Protein AF-A0A1M3BDV9-F1 (afdb_monomer)

pLDDT: mean 92.13, std 10.27, range [47.59, 98.31]

Foldseek 3Di:
DLVVVLVVLVVVLVVLLVVLVVVVCVQPVPDDSVCVVPVVVPPSQVPDVVSVVSVVVSVVSVVVSVVSVVVVVVPD

Radius of gyration: 14.73 Å; Cα contacts (8 Å, |Δi|>4): 40; chains: 1; bounding box: 36×20×40 Å

Secondary structure (DSSP, 8-state):
-HHHHHHHHHHHHHHHHHHHHHHHHHH-TT--TTGGGSGGG-HHHHT-HHHHHHHHHHHHHHHHHHHHHHHHHTT-

Solvent-accessible surface area (backbone atoms only — not comparable to full-atom values): 4360 Å² total; per-residue (Å²): 108,76,68,58,54,50,52,50,49,52,54,52,47,55,52,38,52,50,50,39,49,54,48,45,33,76,75,38,78,83,64,52,78,73,53,63,78,50,43,74,83,35,65,76,47,60,73,26,69,68,51,48,48,45,48,50,52,43,52,49,51,54,49,51,48,49,53,51,50,52,63,59,63,75,73,119

Mean predicted aligned error: 4.15 Å

Sequence (76 aa):
MSNDLEKIFESLITYQEEIVYNCALNIIPTITREDLLQPNDYPSLENNPYFRYEEGVLAGLLSARTAFRAKNYSKE

Structure (mmCIF, N/CA/C/O backbone):
data_AF-A0A1M3BDV9-F1
#
_entry.id   AF-A0A1M3BDV9-F1
#
loop_
_atom_site.group_PDB
_atom_site.id
_atom_site.type_symbol
_atom_site.label_atom_id
_atom_site.label_alt_id
_atom_site.label_comp_id
_atom_site.label_asym_id
_atom_site.label_entity_id
_atom_site.label_seq_id
_atom_site.pdbx_PDB_ins_code
_atom_site.Cartn_x
_atom_site.Cartn_y
_atom_site.Cartn_z
_atom_site.occupancy
_atom_site.B_iso_or_equiv
_atom_site.auth_seq_id
_atom_site.auth_comp_id
_atom_site.auth_asym_id
_atom_site.auth_atom_id
_atom_site.pdbx_PDB_model_num
ATOM 1 N N . MET A 1 1 ? -8.434 6.163 23.490 1.00 55.34 1 MET A N 1
ATOM 2 C CA . MET A 1 1 ? -8.604 4.815 22.901 1.00 55.34 1 MET A CA 1
ATOM 3 C C . MET A 1 1 ? -9.018 4.842 21.435 1.00 55.34 1 MET A C 1
ATOM 5 O O . MET A 1 1 ? -8.219 4.380 20.636 1.00 55.34 1 MET A O 1
ATOM 9 N N . SER A 1 2 ? -10.189 5.366 21.032 1.00 63.25 2 SER A N 1
ATOM 10 C CA . SER A 1 2 ? -10.563 5.406 19.596 1.00 63.25 2 SER A CA 1
ATOM 11 C C . SER A 1 2 ? -9.580 6.226 18.751 1.00 63.25 2 SER A C 1
ATOM 13 O O . SER A 1 2 ? -9.187 5.796 17.673 1.00 63.25 2 SER A O 1
ATOM 15 N N . ASN A 1 3 ? -9.116 7.354 19.293 1.00 78.94 3 ASN A N 1
ATOM 16 C CA . ASN A 1 3 ? -8.179 8.251 18.616 1.00 78.94 3 ASN A CA 1
ATOM 17 C C . ASN A 1 3 ? -6.751 7.677 18.497 1.00 78.94 3 ASN A C 1
ATOM 19 O O . ASN A 1 3 ? -6.032 7.996 17.559 1.00 78.94 3 ASN A O 1
ATOM 23 N N . ASP A 1 4 ? -6.329 6.821 19.433 1.00 90.00 4 ASP A N 1
ATOM 24 C CA . ASP A 1 4 ? -4.970 6.257 19.434 1.00 90.00 4 ASP A CA 1
ATOM 25 C C . ASP A 1 4 ? -4.826 5.169 18.368 1.00 90.00 4 ASP A C 1
ATOM 27 O O . ASP A 1 4 ? -3.826 5.118 17.657 1.00 90.00 4 ASP A O 1
ATOM 31 N N . LEU A 1 5 ? -5.858 4.333 18.208 1.00 92.62 5 LEU A N 1
ATOM 32 C CA . LEU A 1 5 ? -5.879 3.322 17.154 1.00 92.62 5 LEU A CA 1
ATOM 33 C C . LEU A 1 5 ? -6.041 3.950 15.764 1.00 92.62 5 LEU A C 1
ATOM 35 O O . LEU A 1 5 ? -5.432 3.474 14.812 1.00 92.62 5 LEU A O 1
ATOM 39 N N . GLU A 1 6 ? -6.794 5.046 15.649 1.00 94.06 6 GLU A N 1
ATOM 40 C CA . GLU A 1 6 ? -6.887 5.808 14.399 1.00 94.06 6 GLU A CA 1
ATOM 41 C C . GLU A 1 6 ? -5.515 6.357 13.969 1.00 94.06 6 GLU A C 1
ATOM 43 O O . GLU A 1 6 ? -5.123 6.185 12.817 1.00 94.06 6 GLU A O 1
ATOM 48 N N . LYS A 1 7 ? -4.737 6.914 14.909 1.00 95.12 7 LYS A N 1
ATOM 49 C CA . LYS A 1 7 ? -3.355 7.364 14.657 1.00 95.12 7 LYS A CA 1
ATOM 50 C C . LYS A 1 7 ? -2.418 6.225 14.258 1.00 95.12 7 LYS A C 1
ATOM 52 O O . LYS A 1 7 ? -1.528 6.422 13.430 1.00 95.12 7 LYS A O 1
ATOM 57 N N . ILE A 1 8 ? -2.605 5.035 14.834 1.00 96.50 8 ILE A N 1
ATOM 58 C CA . ILE A 1 8 ? -1.857 3.839 14.424 1.00 96.50 8 ILE A CA 1
ATOM 59 C C . ILE A 1 8 ? -2.202 3.480 12.977 1.00 96.50 8 ILE A C 1
ATOM 61 O O . ILE A 1 8 ? -1.290 3.267 12.184 1.00 96.50 8 ILE A O 1
ATOM 65 N N . PHE A 1 9 ? -3.487 3.453 12.608 1.00 96.94 9 PHE A N 1
ATOM 66 C CA . PHE A 1 9 ? -3.885 3.193 11.223 1.00 96.94 9 PHE A CA 1
ATOM 67 C C . PHE A 1 9 ? -3.312 4.225 10.254 1.00 96.94 9 PHE A C 1
ATOM 69 O O . PHE A 1 9 ? -2.815 3.840 9.204 1.00 96.94 9 PHE A O 1
ATOM 76 N N . GLU A 1 10 ? -3.365 5.512 10.596 1.00 97.31 10 GLU A N 1
ATOM 77 C CA . GLU A 1 10 ? -2.756 6.580 9.798 1.00 97.31 10 GLU A CA 1
ATOM 78 C C . GLU A 1 10 ? -1.257 6.334 9.592 1.00 97.31 10 GLU A C 1
ATOM 80 O O . GLU A 1 10 ? -0.801 6.280 8.455 1.00 97.31 10 GLU A O 1
ATOM 85 N N . SER A 1 11 ? -0.521 6.057 10.670 1.00 97.75 11 SER A N 1
ATOM 86 C CA . SER A 1 11 ? 0.922 5.791 10.604 1.00 97.75 11 SER A CA 1
ATOM 87 C C . SER A 1 11 ? 1.255 4.552 9.764 1.00 97.75 11 SER A C 1
ATOM 89 O O . SER A 1 11 ? 2.197 4.577 8.974 1.00 97.75 11 SER A O 1
ATOM 91 N N . LEU A 1 12 ? 0.482 3.468 9.913 1.00 98.00 12 LEU A N 1
ATOM 92 C CA . LEU A 1 12 ? 0.657 2.235 9.139 1.00 98.00 12 LEU A CA 1
ATOM 93 C C . LEU A 1 12 ? 0.372 2.449 7.652 1.00 98.00 12 LEU A C 1
ATOM 95 O O . LEU A 1 12 ? 1.125 1.961 6.817 1.00 98.00 12 LEU A O 1
ATOM 99 N N . ILE A 1 13 ? -0.699 3.175 7.324 1.00 98.31 13 ILE A N 1
ATOM 100 C CA . ILE A 1 13 ? -1.076 3.468 5.939 1.00 98.31 13 ILE A CA 1
ATOM 101 C C . ILE A 1 13 ? -0.009 4.338 5.284 1.00 98.31 13 ILE A C 1
ATOM 103 O O . ILE A 1 13 ? 0.492 3.956 4.236 1.00 98.31 13 ILE A O 1
ATOM 107 N N . THR A 1 14 ? 0.412 5.431 5.926 1.00 98.06 14 THR A N 1
ATOM 108 C CA . THR A 1 14 ? 1.463 6.304 5.385 1.00 98.06 14 THR A CA 1
ATOM 109 C C . THR A 1 14 ? 2.770 5.548 5.166 1.00 98.06 14 THR A C 1
ATOM 111 O O . THR A 1 14 ? 3.405 5.697 4.128 1.00 98.06 14 THR A O 1
ATOM 114 N N . TYR A 1 15 ? 3.169 4.687 6.104 1.00 98.25 15 TYR A N 1
ATOM 115 C CA . TYR A 1 15 ? 4.363 3.865 5.922 1.00 98.25 15 TYR A CA 1
ATOM 116 C C . TYR A 1 15 ? 4.223 2.878 4.754 1.00 98.25 15 TYR A C 1
ATOM 118 O O . TYR A 1 15 ? 5.145 2.730 3.952 1.00 98.25 15 TYR A O 1
ATOM 126 N N . GLN A 1 16 ? 3.063 2.231 4.624 1.00 98.19 16 GLN A N 1
ATOM 127 C CA . GLN A 1 16 ? 2.811 1.297 3.532 1.00 98.19 16 GLN A CA 1
ATOM 128 C C . GLN A 1 16 ? 2.732 2.008 2.169 1.00 98.19 16 GLN A C 1
ATOM 130 O O . GLN A 1 16 ? 3.225 1.471 1.181 1.00 98.19 16 GLN A O 1
ATOM 135 N N . GLU A 1 17 ? 2.181 3.222 2.102 1.00 97.69 17 GLU A N 1
ATOM 136 C CA . GLU A 1 17 ? 2.186 4.062 0.895 1.00 97.69 17 GLU A CA 1
ATOM 137 C C . GLU A 1 17 ? 3.618 4.358 0.423 1.00 97.69 17 GLU A C 1
ATOM 139 O O . GLU A 1 17 ? 3.902 4.262 -0.772 1.00 97.69 17 GLU A O 1
ATOM 144 N N . GLU A 1 18 ? 4.548 4.635 1.345 1.00 98.06 18 GLU A N 1
ATOM 145 C CA . GLU A 1 18 ? 5.969 4.785 1.008 1.00 98.06 18 GLU A CA 1
ATOM 146 C C . GLU A 1 18 ? 6.586 3.487 0.479 1.00 98.06 18 GLU A C 1
ATOM 148 O O . GLU A 1 18 ? 7.384 3.527 -0.457 1.00 98.06 18 GLU A O 1
ATOM 153 N N . ILE A 1 19 ? 6.237 2.328 1.046 1.00 97.69 19 ILE A N 1
ATOM 154 C CA . ILE A 1 19 ? 6.729 1.033 0.551 1.00 97.69 19 ILE A CA 1
ATOM 155 C C . ILE A 1 19 ? 6.246 0.789 -0.877 1.00 97.69 19 ILE A C 1
ATOM 157 O O . ILE A 1 19 ? 7.059 0.480 -1.748 1.00 97.69 19 ILE A O 1
ATOM 161 N N . VAL A 1 20 ? 4.948 0.970 -1.133 1.00 97.50 20 VAL A N 1
ATOM 162 C CA . VAL A 1 20 ? 4.358 0.801 -2.469 1.00 97.50 20 VAL A CA 1
ATOM 163 C C . VAL A 1 20 ? 5.017 1.755 -3.465 1.00 97.50 20 VAL A C 1
ATOM 165 O O . VAL A 1 20 ? 5.396 1.334 -4.559 1.00 97.50 20 VAL A O 1
ATOM 168 N N . TYR A 1 21 ? 5.237 3.013 -3.074 1.00 97.38 21 TYR A N 1
ATOM 169 C CA . TYR A 1 21 ? 5.901 3.997 -3.924 1.00 97.38 21 TYR A CA 1
ATOM 170 C C . TYR A 1 21 ? 7.359 3.655 -4.222 1.00 97.38 21 TYR A C 1
ATOM 172 O O . TYR A 1 21 ? 7.765 3.666 -5.382 1.00 97.38 21 TYR A O 1
ATOM 180 N N . ASN A 1 22 ? 8.138 3.268 -3.215 1.00 97.19 22 ASN A N 1
ATOM 181 C CA . ASN A 1 22 ? 9.519 2.837 -3.422 1.00 97.19 22 ASN A CA 1
ATOM 182 C C . ASN A 1 22 ? 9.595 1.558 -4.269 1.00 97.19 22 ASN A C 1
ATOM 184 O O . ASN A 1 22 ? 10.471 1.430 -5.124 1.00 97.19 22 ASN A O 1
ATOM 188 N N . CYS A 1 23 ? 8.659 0.625 -4.080 1.00 96.31 23 CYS A N 1
ATOM 189 C CA . CYS A 1 23 ? 8.543 -0.563 -4.916 1.00 96.31 23 CYS A CA 1
ATOM 190 C C . CYS A 1 23 ? 8.280 -0.187 -6.379 1.00 96.31 23 CYS A C 1
ATOM 192 O O . CYS A 1 23 ? 8.940 -0.713 -7.274 1.00 96.31 23 CYS A O 1
ATOM 194 N N . ALA A 1 24 ? 7.356 0.741 -6.629 1.00 96.38 24 ALA A N 1
ATOM 195 C CA . ALA A 1 24 ? 7.063 1.212 -7.974 1.00 96.38 24 ALA A CA 1
ATOM 196 C C . ALA A 1 24 ? 8.250 1.945 -8.608 1.00 96.38 24 ALA A C 1
ATOM 198 O O . ALA A 1 24 ? 8.582 1.657 -9.754 1.00 96.38 24 ALA A O 1
ATOM 199 N N . LEU A 1 25 ? 8.932 2.820 -7.861 1.00 96.88 25 LEU A N 1
ATOM 200 C CA . LEU A 1 25 ? 10.137 3.525 -8.316 1.00 96.88 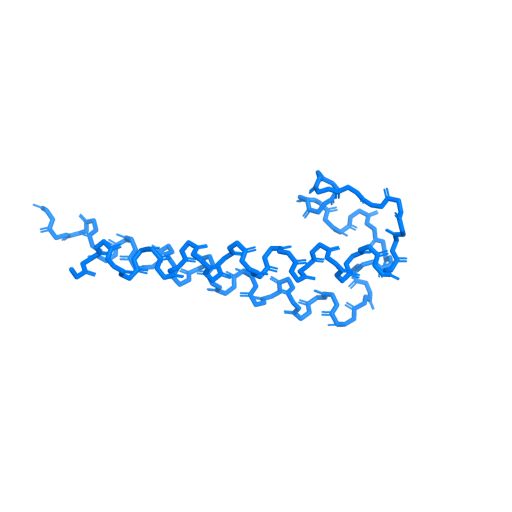25 LEU A CA 1
ATOM 2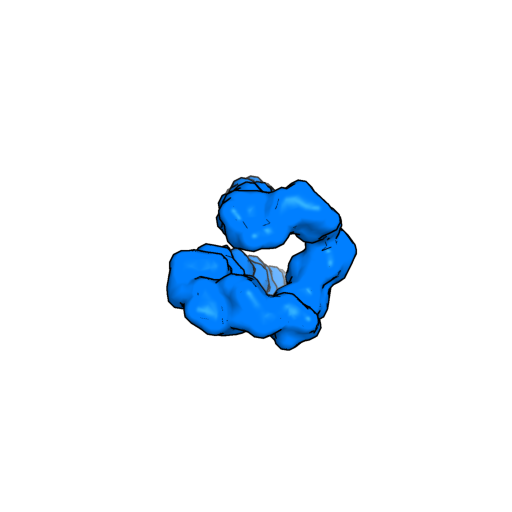01 C C . LEU A 1 25 ? 11.259 2.567 -8.725 1.00 96.88 25 LEU A C 1
ATOM 203 O O . LEU A 1 25 ? 11.953 2.813 -9.709 1.00 96.88 25 LEU A O 1
ATOM 207 N N . ASN A 1 26 ? 11.424 1.454 -8.007 1.00 95.94 26 ASN A N 1
ATOM 208 C CA . ASN A 1 26 ? 12.411 0.431 -8.358 1.00 95.94 26 ASN A CA 1
ATOM 209 C C . ASN A 1 26 ? 12.091 -0.280 -9.686 1.00 95.94 26 ASN A C 1
ATOM 211 O O . ASN A 1 26 ? 12.997 -0.812 -10.325 1.00 95.94 26 ASN A O 1
ATOM 215 N N . ILE A 1 27 ? 10.820 -0.306 -10.102 1.00 95.50 27 ILE A N 1
ATOM 216 C CA . ILE A 1 27 ? 10.368 -0.933 -11.353 1.00 95.50 27 ILE A CA 1
ATOM 217 C C . ILE A 1 27 ? 10.344 0.097 -12.492 1.00 95.50 27 ILE A C 1
ATOM 219 O O . ILE A 1 27 ? 10.775 -0.195 -13.607 1.00 95.50 27 ILE A O 1
ATOM 223 N N . ILE A 1 28 ? 9.845 1.302 -12.213 1.00 95.75 28 ILE A N 1
ATOM 224 C CA . ILE A 1 28 ? 9.694 2.415 -13.150 1.00 95.75 28 ILE A CA 1
ATOM 225 C C . ILE A 1 28 ? 10.293 3.669 -12.490 1.00 95.75 28 ILE A C 1
ATOM 227 O O . ILE A 1 28 ? 9.599 4.363 -11.749 1.00 95.75 28 ILE A O 1
ATOM 231 N N . PRO A 1 29 ? 11.563 4.016 -12.771 1.00 94.56 29 PRO A N 1
ATOM 232 C CA . PRO A 1 29 ? 12.258 5.118 -12.091 1.00 94.56 29 PRO A CA 1
ATOM 233 C C . PRO A 1 29 ? 11.625 6.503 -12.259 1.00 94.56 29 PRO A C 1
ATOM 235 O O . PRO A 1 29 ? 11.916 7.413 -11.489 1.00 94.56 29 PRO A O 1
ATOM 238 N N . THR A 1 30 ? 10.796 6.685 -13.286 1.00 95.12 30 THR A N 1
ATOM 239 C CA . THR A 1 30 ? 10.115 7.951 -13.589 1.00 95.12 30 THR A CA 1
ATOM 240 C C . THR A 1 30 ? 8.688 8.007 -13.054 1.00 95.12 30 THR A C 1
ATOM 242 O O . THR A 1 30 ? 7.969 8.943 -13.393 1.00 95.12 30 THR A O 1
ATOM 245 N N . ILE A 1 31 ? 8.249 7.003 -12.289 1.00 95.19 31 ILE A N 1
ATOM 246 C CA . ILE A 1 31 ? 6.876 6.953 -11.798 1.00 95.19 31 ILE A CA 1
ATOM 247 C C . ILE A 1 31 ? 6.627 8.014 -10.736 1.00 95.19 31 ILE A C 1
ATOM 249 O O . ILE A 1 31 ? 7.475 8.297 -9.887 1.00 95.19 31 ILE A O 1
ATOM 253 N N . THR A 1 32 ? 5.441 8.599 -10.782 1.00 94.38 32 THR A N 1
ATOM 254 C CA . THR A 1 32 ? 4.977 9.575 -9.806 1.00 94.38 32 THR A CA 1
ATOM 255 C C . THR A 1 32 ? 3.956 8.943 -8.865 1.00 94.38 32 THR A C 1
ATOM 257 O O . THR A 1 32 ? 3.452 7.845 -9.092 1.00 94.38 32 THR A O 1
ATOM 260 N N . ARG A 1 33 ? 3.627 9.637 -7.773 1.00 93.19 33 ARG A N 1
ATOM 261 C CA . ARG A 1 33 ? 2.557 9.185 -6.870 1.00 93.19 33 ARG A CA 1
ATOM 262 C C . ARG A 1 33 ? 1.178 9.230 -7.514 1.00 93.19 33 ARG A C 1
ATOM 264 O O . ARG A 1 33 ? 0.333 8.426 -7.148 1.00 93.19 33 ARG A O 1
ATOM 271 N N . GLU A 1 34 ? 0.967 10.148 -8.453 1.00 92.69 34 GLU A N 1
ATOM 272 C CA . GLU A 1 34 ? -0.296 10.249 -9.186 1.00 92.69 34 GLU A CA 1
ATOM 273 C C . GLU A 1 34 ? -0.525 8.995 -10.036 1.00 92.69 34 GLU A C 1
ATOM 275 O O . GLU A 1 34 ? -1.615 8.432 -10.047 1.00 92.69 34 GLU A O 1
ATOM 280 N N . ASP A 1 35 ? 0.540 8.482 -10.652 1.00 92.44 35 ASP A N 1
ATOM 281 C CA . ASP A 1 35 ? 0.501 7.263 -11.464 1.00 92.44 35 ASP A CA 1
ATOM 282 C C . ASP A 1 35 ? 0.108 6.020 -10.639 1.00 92.44 35 ASP A C 1
ATOM 284 O O . ASP A 1 35 ? -0.489 5.076 -11.156 1.00 92.44 35 ASP A O 1
ATOM 288 N N . LEU A 1 36 ? 0.379 6.025 -9.326 1.00 91.00 36 LEU A N 1
ATOM 289 C CA . LEU A 1 36 ? -0.041 4.956 -8.412 1.00 91.00 36 LEU A CA 1
ATOM 290 C C . LEU A 1 36 ? -1.528 4.958 -8.091 1.00 91.00 36 LEU A C 1
ATOM 292 O O . LEU A 1 36 ? -2.010 3.989 -7.505 1.00 91.00 36 LEU A O 1
ATOM 296 N N . LEU A 1 37 ? -2.265 6.007 -8.456 1.00 90.62 37 LEU A N 1
ATOM 297 C CA . LEU A 1 37 ? -3.718 5.985 -8.355 1.00 90.62 37 LEU A CA 1
ATOM 298 C C . LEU A 1 37 ? -4.325 5.040 -9.394 1.00 90.62 37 LEU A C 1
ATOM 300 O O . LEU A 1 37 ? -5.415 4.525 -9.159 1.00 90.62 37 LEU A O 1
ATOM 304 N N . GLN A 1 38 ? -3.634 4.800 -10.516 1.00 90.69 38 GLN A N 1
ATOM 305 C CA . GLN A 1 38 ? -4.054 3.902 -11.597 1.00 90.69 38 GLN A CA 1
ATOM 306 C C . GLN A 1 38 ? -2.905 2.949 -11.995 1.00 90.69 38 GLN A C 1
ATOM 308 O O . GLN A 1 38 ? -2.458 2.935 -13.141 1.00 90.69 38 GLN A O 1
ATOM 313 N N . PRO A 1 39 ? -2.417 2.091 -11.078 1.00 88.12 39 PRO A N 1
ATOM 314 C CA . PRO A 1 39 ? -1.216 1.289 -11.319 1.00 88.12 39 PRO A CA 1
ATOM 315 C C . PRO A 1 39 ? -1.412 0.220 -12.408 1.00 88.12 39 PRO A C 1
ATOM 317 O O . PRO A 1 39 ? -0.435 -0.294 -12.948 1.00 88.12 39 PRO A O 1
ATOM 320 N N . ASN A 1 40 ? -2.665 -0.102 -12.755 1.00 88.19 40 ASN A N 1
ATOM 321 C CA . ASN A 1 40 ? -3.009 -1.034 -13.832 1.00 88.19 40 ASN A CA 1
ATOM 322 C C . ASN A 1 40 ? -2.707 -0.463 -15.232 1.00 88.19 40 ASN A C 1
ATOM 324 O O . ASN A 1 40 ? -2.605 -1.229 -16.185 1.00 88.19 40 ASN A O 1
ATOM 328 N N . ASP A 1 41 ? -2.499 0.852 -15.365 1.00 91.75 41 ASP A N 1
ATOM 329 C CA . ASP A 1 41 ? -2.059 1.463 -16.629 1.00 91.75 41 ASP A CA 1
ATOM 330 C C . ASP A 1 41 ? -0.592 1.122 -16.956 1.00 91.75 41 ASP A C 1
ATOM 332 O O . ASP A 1 41 ? -0.115 1.354 -18.070 1.00 91.75 41 ASP A O 1
ATOM 336 N N . TYR A 1 42 ? 0.128 0.524 -16.000 1.00 93.25 42 TYR A N 1
ATOM 337 C CA . TYR A 1 42 ? 1.522 0.122 -16.120 1.00 93.25 42 TYR A CA 1
ATOM 338 C C . TYR A 1 42 ? 1.645 -1.406 -16.061 1.00 93.25 42 TYR A C 1
ATOM 340 O O . TYR A 1 42 ? 1.750 -1.975 -14.970 1.00 93.25 42 TYR A O 1
ATOM 348 N N . PRO A 1 43 ? 1.755 -2.097 -17.214 1.00 93.44 43 PRO A N 1
ATOM 349 C CA . PRO A 1 43 ? 1.902 -3.553 -17.246 1.00 93.44 43 PRO A CA 1
ATOM 350 C C . PRO A 1 43 ? 3.089 -4.065 -16.419 1.00 93.44 43 PRO A C 1
ATOM 352 O O . PRO A 1 43 ? 3.040 -5.170 -15.881 1.00 93.44 43 PRO A O 1
ATOM 355 N N . SER A 1 44 ? 4.156 -3.270 -16.292 1.00 92.88 44 SER A N 1
ATOM 356 C CA . SER A 1 44 ? 5.325 -3.608 -15.472 1.00 92.88 44 SER A CA 1
ATOM 357 C C . SER A 1 44 ? 5.018 -3.653 -13.974 1.00 92.88 44 SER A C 1
ATOM 359 O O . SER A 1 44 ? 5.670 -4.408 -13.261 1.00 92.88 44 SER A O 1
ATOM 361 N N . LEU A 1 45 ? 4.052 -2.864 -13.492 1.00 93.44 45 LEU A N 1
ATOM 362 C CA . LEU A 1 45 ? 3.580 -2.912 -12.109 1.00 93.44 45 LEU A CA 1
ATOM 363 C C . LEU A 1 45 ? 2.539 -4.013 -11.924 1.00 93.44 45 LEU A C 1
ATOM 365 O O . LEU A 1 45 ? 2.635 -4.796 -10.981 1.00 93.44 45 LEU A O 1
ATOM 369 N N . GLU A 1 46 ? 1.579 -4.109 -12.845 1.00 91.50 46 GLU A N 1
ATOM 370 C CA . GLU A 1 46 ? 0.501 -5.097 -12.778 1.00 91.50 46 GLU A CA 1
ATOM 371 C C . GLU A 1 46 ? 1.041 -6.534 -12.744 1.00 91.50 46 GLU A C 1
ATOM 373 O O . GLU A 1 46 ? 0.601 -7.348 -11.933 1.00 91.50 46 GLU A O 1
ATOM 378 N N . ASN A 1 47 ? 2.050 -6.824 -13.568 1.00 93.06 47 ASN A N 1
ATOM 379 C CA . ASN A 1 47 ? 2.666 -8.147 -13.650 1.00 93.06 47 ASN A CA 1
ATOM 380 C C . ASN A 1 47 ? 3.781 -8.374 -12.617 1.00 93.06 47 ASN A C 1
ATOM 382 O O . ASN A 1 47 ? 4.394 -9.444 -12.611 1.00 93.06 47 ASN A O 1
ATOM 386 N N . ASN A 1 48 ? 4.079 -7.399 -11.750 1.00 95.81 48 ASN A N 1
ATOM 387 C CA . ASN A 1 48 ? 5.100 -7.557 -10.721 1.00 95.81 48 ASN A CA 1
ATOM 388 C C . ASN A 1 48 ? 4.478 -8.096 -9.419 1.00 95.81 48 ASN A C 1
ATOM 390 O O . ASN A 1 48 ? 3.774 -7.361 -8.722 1.00 95.81 48 ASN A O 1
ATOM 394 N N . PRO A 1 49 ? 4.759 -9.355 -9.034 1.00 95.06 49 PRO A N 1
ATOM 395 C CA . PRO A 1 49 ? 4.116 -9.977 -7.879 1.00 95.06 49 PRO A CA 1
ATOM 396 C C . PRO A 1 49 ? 4.475 -9.294 -6.555 1.00 95.06 49 PRO A C 1
ATOM 398 O O . PRO A 1 49 ? 3.663 -9.295 -5.634 1.00 95.06 49 PRO A O 1
ATOM 401 N N . TYR A 1 50 ? 5.667 -8.699 -6.457 1.00 95.69 50 TYR A N 1
ATOM 402 C CA . TYR A 1 50 ? 6.096 -7.990 -5.256 1.00 95.69 50 TYR A CA 1
ATOM 403 C C . TYR A 1 50 ? 5.326 -6.674 -5.099 1.00 95.69 50 TYR A C 1
ATOM 405 O O . TYR A 1 50 ? 4.762 -6.417 -4.040 1.00 95.69 50 TYR A O 1
ATOM 413 N N . PHE A 1 51 ? 5.185 -5.905 -6.182 1.00 95.94 51 PHE A N 1
ATOM 414 C CA . PHE A 1 51 ? 4.357 -4.699 -6.178 1.00 95.94 51 PHE A CA 1
ATOM 415 C C . PHE A 1 51 ? 2.891 -5.008 -5.841 1.00 95.94 51 PHE A C 1
ATOM 417 O O . PHE A 1 51 ? 2.316 -4.367 -4.963 1.00 95.94 51 PHE A O 1
ATOM 424 N N . ARG A 1 52 ? 2.297 -6.030 -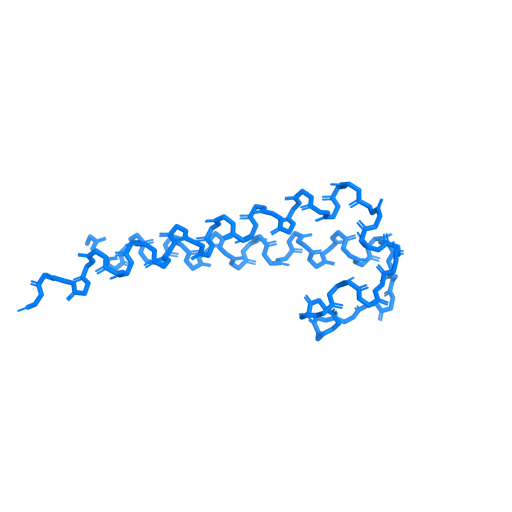6.476 1.00 95.56 52 ARG A N 1
ATOM 425 C CA . ARG A 1 52 ? 0.909 -6.445 -6.195 1.00 95.56 52 ARG A CA 1
ATOM 426 C C . ARG A 1 52 ? 0.706 -6.899 -4.750 1.00 95.56 52 ARG A C 1
ATOM 428 O O . ARG A 1 52 ? -0.362 -6.675 -4.189 1.00 95.56 52 ARG A O 1
ATOM 435 N N . TYR A 1 53 ? 1.709 -7.532 -4.145 1.00 97.12 53 TYR A N 1
ATOM 436 C CA . TYR A 1 53 ? 1.656 -7.904 -2.735 1.00 97.12 53 TYR A CA 1
ATOM 437 C C . TYR A 1 53 ? 1.590 -6.665 -1.834 1.00 97.12 53 TYR A C 1
ATOM 439 O O . TYR A 1 53 ? 0.681 -6.560 -1.012 1.00 97.12 53 TYR A O 1
ATOM 447 N N . GLU A 1 54 ? 2.501 -5.706 -2.018 1.00 97.38 54 GLU A N 1
ATOM 448 C CA . GLU A 1 54 ? 2.547 -4.488 -1.197 1.00 97.38 54 GLU A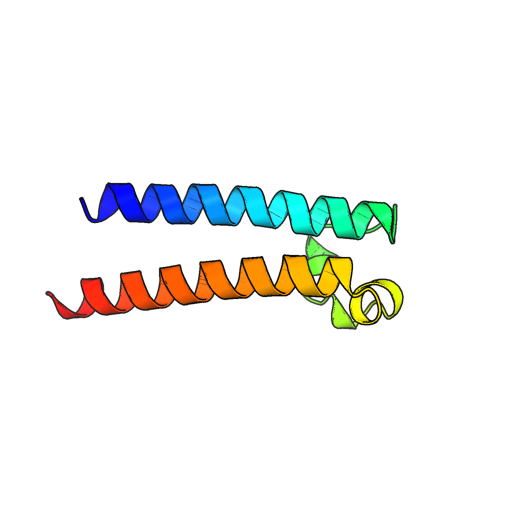 CA 1
ATOM 449 C C . GLU A 1 54 ? 1.294 -3.614 -1.381 1.00 97.38 54 GLU A C 1
ATOM 451 O O . GLU A 1 54 ? 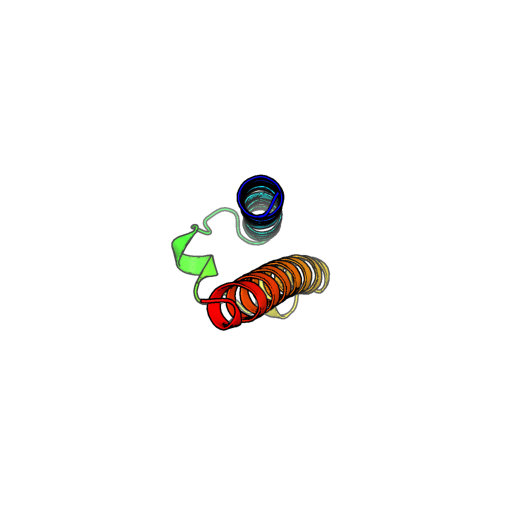0.773 -3.047 -0.416 1.00 97.38 54 GLU A O 1
ATOM 456 N N . GLU A 1 55 ? 0.765 -3.546 -2.605 1.00 96.12 55 GLU A N 1
ATOM 457 C CA . GLU A 1 55 ? -0.508 -2.885 -2.913 1.00 96.12 55 GLU A CA 1
ATOM 458 C C . GLU A 1 55 ? -1.690 -3.582 -2.216 1.00 96.12 55 GLU A C 1
ATOM 460 O O . GLU A 1 55 ? -2.541 -2.925 -1.611 1.00 96.12 55 GLU A O 1
ATOM 465 N N . GLY A 1 56 ? -1.705 -4.917 -2.196 1.00 96.62 56 GLY A N 1
ATOM 466 C CA . GLY A 1 56 ? -2.690 -5.697 -1.449 1.00 96.62 56 GLY A CA 1
ATOM 467 C C . GLY A 1 56 ? -2.638 -5.454 0.064 1.00 96.62 56 GLY A C 1
ATOM 468 O O . GLY A 1 56 ? -3.685 -5.351 0.709 1.00 96.62 56 GLY A O 1
ATOM 469 N N . VAL A 1 57 ? -1.442 -5.303 0.642 1.00 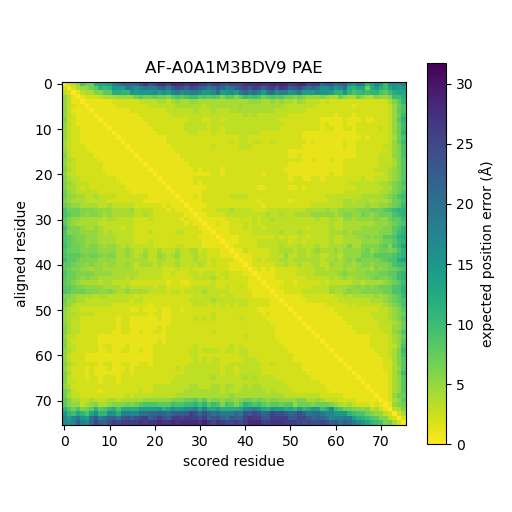98.12 57 VAL A N 1
ATOM 470 C CA . VAL A 1 57 ? -1.272 -4.946 2.062 1.00 98.12 57 VAL A CA 1
ATOM 471 C C . VAL A 1 57 ? -1.859 -3.561 2.346 1.00 98.12 57 VAL A C 1
ATOM 473 O O . VAL A 1 57 ? -2.616 -3.407 3.311 1.00 98.12 57 VAL A O 1
ATOM 476 N N . LEU A 1 58 ? -1.589 -2.570 1.487 1.00 97.69 58 LEU A N 1
ATOM 477 C CA . LEU A 1 58 ? -2.170 -1.228 1.602 1.00 97.69 58 LEU A CA 1
ATOM 478 C C . LEU A 1 58 ? -3.705 -1.272 1.552 1.00 97.69 58 LEU A C 1
ATOM 480 O O . LEU A 1 58 ? -4.375 -0.705 2.421 1.00 97.69 58 LEU A O 1
ATOM 484 N N . ALA A 1 59 ? -4.270 -2.004 0.589 1.00 97.50 59 ALA A N 1
ATOM 485 C CA . ALA A 1 59 ? -5.713 -2.197 0.470 1.00 97.50 59 ALA A CA 1
ATOM 486 C C . ALA A 1 59 ? -6.315 -2.868 1.720 1.00 97.50 59 ALA A C 1
ATOM 488 O O . ALA A 1 59 ? -7.395 -2.484 2.186 1.00 97.50 59 ALA A O 1
ATOM 489 N N . GLY A 1 60 ? -5.601 -3.830 2.311 1.00 98.12 60 GLY A N 1
ATOM 490 C CA . GLY A 1 60 ? -5.975 -4.473 3.570 1.00 98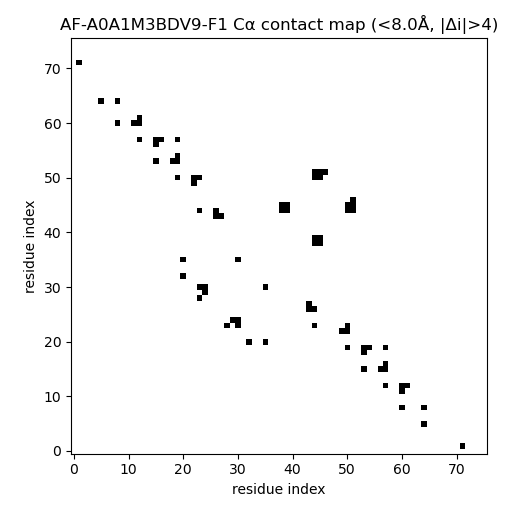.12 60 GLY A CA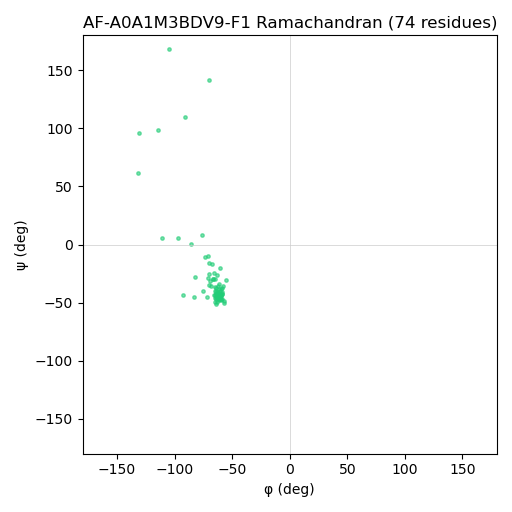 1
ATOM 491 C C . GLY A 1 60 ? -6.022 -3.496 4.748 1.00 98.12 60 GLY A C 1
ATOM 492 O O . GLY A 1 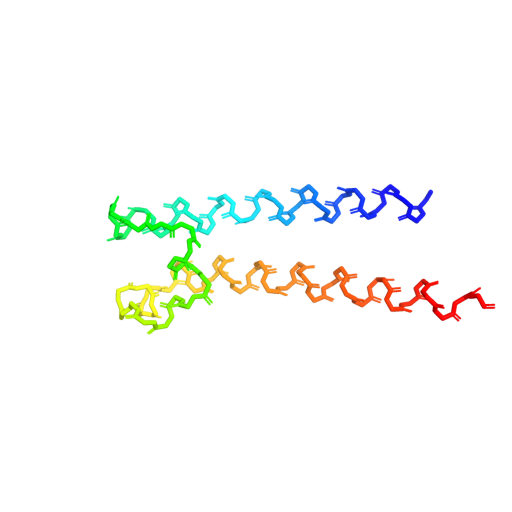60 ? -7.005 -3.479 5.493 1.00 98.12 60 GLY A O 1
ATOM 493 N N . LEU A 1 61 ? -5.010 -2.633 4.893 1.00 98.25 61 LEU A N 1
ATOM 494 C CA . LEU A 1 61 ? -4.959 -1.605 5.942 1.00 98.25 61 LEU A CA 1
ATOM 495 C C . LEU A 1 61 ? -6.094 -0.582 5.801 1.00 98.25 61 LEU A C 1
ATOM 497 O O . LEU A 1 61 ? -6.764 -0.257 6.786 1.00 98.25 61 LEU A O 1
ATOM 501 N N . LEU A 1 62 ? -6.356 -0.116 4.578 1.00 97.75 62 LEU A N 1
ATOM 502 C CA . LEU A 1 62 ? -7.462 0.798 4.279 1.00 97.75 62 LEU A CA 1
ATOM 503 C C . LEU A 1 62 ? -8.823 0.162 4.591 1.00 97.75 62 LEU A C 1
ATOM 505 O O . LEU A 1 62 ? -9.692 0.808 5.190 1.00 97.75 62 LEU A O 1
ATOM 509 N N . SER A 1 63 ? -8.994 -1.118 4.251 1.00 98.25 63 SER A N 1
ATOM 510 C CA . SER A 1 63 ? -10.206 -1.885 4.557 1.00 98.25 63 SER A CA 1
ATOM 511 C C . SER A 1 63 ? -10.405 -2.040 6.066 1.00 98.25 63 SER A C 1
ATOM 513 O O . SER A 1 63 ? -11.498 -1.791 6.581 1.00 98.25 63 SER A O 1
ATOM 515 N N . ALA A 1 64 ? -9.340 -2.369 6.803 1.00 97.19 64 ALA A N 1
ATOM 516 C CA . ALA A 1 64 ? -9.370 -2.488 8.257 1.00 97.19 64 ALA A CA 1
ATOM 517 C C . ALA A 1 64 ? -9.712 -1.152 8.942 1.00 97.19 64 ALA A C 1
ATOM 519 O O . ALA A 1 64 ? -10.583 -1.122 9.817 1.00 97.19 64 ALA A O 1
ATOM 520 N N . ARG A 1 65 ? -9.102 -0.036 8.508 1.00 96.31 65 ARG A N 1
ATOM 521 C CA . ARG A 1 65 ? -9.431 1.312 9.008 1.00 96.31 65 ARG A CA 1
ATOM 522 C C . ARG A 1 65 ? -10.890 1.665 8.730 1.00 96.31 65 ARG A C 1
ATOM 524 O O . ARG A 1 65 ? -11.576 2.188 9.605 1.00 96.31 65 ARG A O 1
ATOM 531 N N . THR A 1 66 ? -11.388 1.347 7.536 1.00 96.31 66 THR A N 1
ATOM 532 C CA . THR A 1 66 ? -12.790 1.591 7.159 1.00 96.31 66 THR A CA 1
ATOM 533 C C . THR A 1 66 ? -13.753 0.813 8.056 1.00 96.31 66 THR A C 1
ATOM 535 O O . THR A 1 66 ? -14.689 1.399 8.601 1.00 96.31 66 THR A O 1
ATOM 538 N N . ALA A 1 67 ? -13.492 -0.475 8.294 1.00 95.69 67 ALA A N 1
ATOM 539 C CA . ALA A 1 67 ? -14.299 -1.294 9.197 1.00 95.69 67 ALA A CA 1
ATOM 540 C C . ALA A 1 67 ? -14.264 -0.776 10.648 1.00 95.69 67 ALA A C 1
ATOM 542 O O . ALA A 1 67 ? -15.297 -0.731 11.321 1.00 95.69 67 ALA A O 1
ATOM 543 N N . PHE A 1 68 ? -13.093 -0.339 11.126 1.00 93.38 68 PHE A N 1
ATOM 544 C CA . PHE A 1 68 ? -12.944 0.277 12.445 1.00 93.38 68 PHE A CA 1
ATOM 545 C C . PHE A 1 68 ? -13.771 1.561 12.576 1.00 93.38 68 PHE A C 1
ATOM 547 O O . PHE A 1 68 ? -14.525 1.706 13.541 1.00 93.38 68 PHE A O 1
ATOM 554 N N . ARG A 1 69 ? -13.682 2.463 11.591 1.00 92.88 69 ARG A N 1
ATOM 555 C CA . ARG A 1 69 ? -14.475 3.699 11.550 1.00 92.88 69 ARG A CA 1
ATOM 556 C C . ARG A 1 69 ? -15.969 3.403 11.540 1.00 92.88 69 ARG A C 1
ATOM 558 O O . ARG A 1 69 ? -16.681 3.959 12.366 1.00 92.88 69 ARG A O 1
ATOM 565 N N . ALA A 1 70 ? -16.426 2.484 10.687 1.00 93.56 70 ALA A N 1
ATOM 566 C CA . ALA A 1 70 ? -17.833 2.094 10.613 1.00 93.56 70 ALA A CA 1
ATOM 567 C C . ALA A 1 70 ? -18.359 1.599 11.969 1.00 93.56 70 ALA A C 1
ATOM 569 O O . ALA A 1 70 ? -19.367 2.103 12.456 1.00 93.56 70 ALA A O 1
ATOM 570 N N . LYS A 1 71 ? -17.623 0.696 12.633 1.00 91.12 71 LYS A N 1
ATOM 571 C CA . LYS A 1 71 ? -17.971 0.190 13.972 1.00 91.12 71 LYS A CA 1
ATOM 572 C C . LYS A 1 71 ? -18.084 1.301 15.024 1.00 91.12 71 LYS A C 1
ATOM 574 O O . LYS A 1 71 ? -18.897 1.184 15.939 1.00 91.12 71 LYS A O 1
ATOM 579 N N . ASN A 1 72 ? -17.245 2.331 14.943 1.00 85.62 72 ASN A N 1
ATOM 580 C CA . ASN A 1 72 ? -17.268 3.442 15.895 1.00 85.62 72 ASN A CA 1
ATOM 581 C C . ASN A 1 72 ? -18.335 4.489 15.562 1.00 85.62 72 ASN A C 1
ATOM 583 O O . ASN A 1 72 ? -18.838 5.121 16.481 1.00 85.62 72 ASN A O 1
ATOM 587 N N . TYR A 1 73 ? -18.704 4.637 14.288 1.00 77.94 73 TYR A N 1
ATOM 588 C CA . TYR A 1 73 ? -19.779 5.528 13.850 1.00 77.94 73 TYR A CA 1
ATOM 589 C C . TYR A 1 73 ? -21.162 5.022 14.294 1.00 77.94 73 TYR A C 1
ATOM 591 O O . TYR A 1 73 ? -22.044 5.810 14.593 1.00 77.94 73 TYR A O 1
ATOM 599 N N . SER A 1 74 ? -21.356 3.701 14.398 1.00 61.84 74 SER A N 1
ATOM 600 C CA . SER A 1 74 ? -22.622 3.084 14.847 1.00 61.84 74 SER A CA 1
ATOM 601 C C . SER A 1 74 ? -22.871 3.147 16.365 1.00 61.84 74 SER A C 1
ATOM 603 O O . SER A 1 74 ? -23.757 2.450 16.860 1.00 61.84 74 SER A O 1
ATOM 605 N N . LYS A 1 75 ? -22.039 3.872 17.122 1.00 54.84 75 LYS A N 1
ATOM 606 C CA . LYS A 1 75 ? -22.120 3.979 18.590 1.00 54.84 75 LYS A CA 1
ATOM 607 C C . LYS A 1 75 ? -22.554 5.363 19.094 1.00 54.84 75 LYS A C 1
ATOM 609 O O . LYS A 1 75 ? -22.542 5.563 20.308 1.00 54.84 75 LYS A O 1
ATOM 614 N N . GLU A 1 76 ? -22.925 6.269 18.194 1.00 47.59 76 GLU A N 1
ATOM 615 C CA . GLU A 1 76 ? -23.686 7.495 18.493 1.00 47.59 76 GLU A CA 1
ATOM 616 C C . GLU A 1 76 ? -25.186 7.248 18.291 1.00 47.59 76 GLU A C 1
ATOM 618 O O . GLU A 1 76 ? -25.973 7.779 19.105 1.00 47.59 76 GLU A O 1
#